Protein AF-A0A0L0D102-F1 (afdb_monomer_lite)

Secondary structure (DSSP, 8-state):
---EEEE--EE-SS-EE---EEEESS---HHHHHHHHHHHTTT--GGGEEEEEEEE-HHHHHHTSPTTEEEPPHHHIIIIIHHHHHHTT--TTSBPPTT--S---EEEEEEE--

InterPro domains:
  IPR058332 Domain of unknown function DUF8019 [PF26058] (46-113)

Sequence (114 aa):
MKNISIYVLLFTPNIYLFDELKIYNLSIGTDQIQSEASASLSGIEPSFIYFGCFHCDMNTAILSCPNNYHLCNKMELYIGVYNVLRKFSLDVNNIILPYSSESNLGIGICCTDI

Structure (mmCIF, N/CA/C/O backbone):
data_AF-A0A0L0D102-F1
#
_entry.id   AF-A0A0L0D102-F1
#
loop_
_atom_site.group_PDB
_atom_site.id
_atom_site.type_symbol
_atom_site.label_atom_id
_atom_site.label_alt_id
_atom_site.label_comp_id
_atom_site.label_asym_id
_atom_site.label_entity_id
_atom_site.label_seq_id
_atom_site.pdbx_PDB_ins_code
_atom_site.Cartn_x
_atom_site.Cartn_y
_atom_site.Cartn_z
_atom_site.occupancy
_atom_site.B_iso_or_equiv
_atom_site.auth_seq_id
_atom_site.auth_comp_id
_atom_site.auth_asym_id
_atom_site.auth_atom_id
_atom_site.pdbx_PDB_model_num
ATOM 1 N N . MET A 1 1 ? -21.938 -14.508 22.221 1.00 37.66 1 MET A N 1
ATOM 2 C CA . MET A 1 1 ? -20.966 -13.397 22.116 1.00 37.66 1 MET A CA 1
ATOM 3 C C . MET A 1 1 ? -20.297 -13.516 20.756 1.00 37.66 1 MET A C 1
ATOM 5 O O . MET A 1 1 ? -19.814 -14.599 20.453 1.00 37.66 1 MET A O 1
ATOM 9 N N . LYS A 1 2 ? -20.381 -12.494 19.893 1.00 36.00 2 LYS A N 1
ATOM 10 C CA . LYS A 1 2 ? -19.693 -12.487 18.591 1.00 36.00 2 LYS A CA 1
ATOM 11 C C . LYS A 1 2 ? -18.360 -11.772 18.790 1.00 36.00 2 LYS A C 1
ATOM 13 O O . LYS A 1 2 ? -18.361 -10.563 18.983 1.00 36.00 2 LYS A O 1
ATOM 18 N N . ASN A 1 3 ? -17.266 -12.524 18.791 1.00 32.56 3 ASN A N 1
ATOM 19 C CA . ASN A 1 3 ? -15.925 -11.949 18.781 1.00 32.56 3 ASN A CA 1
ATOM 20 C C . ASN A 1 3 ? -15.653 -11.453 17.359 1.00 32.56 3 ASN A C 1
ATOM 22 O O . ASN A 1 3 ? -15.807 -12.224 16.410 1.00 32.56 3 ASN A O 1
ATOM 26 N N . ILE A 1 4 ? -15.304 -10.177 17.210 1.00 42.69 4 ILE A N 1
ATOM 27 C CA . ILE A 1 4 ? -14.911 -9.597 15.922 1.00 42.69 4 ILE A CA 1
ATOM 28 C C . ILE A 1 4 ? -13.395 -9.417 15.955 1.00 42.69 4 ILE A C 1
ATOM 30 O O . ILE A 1 4 ? -12.858 -8.743 16.837 1.00 42.69 4 ILE A O 1
ATOM 34 N N . SER A 1 5 ? -12.717 -10.059 15.008 1.00 39.12 5 SER A N 1
ATOM 35 C CA . SER A 1 5 ? -11.292 -9.881 14.750 1.00 39.12 5 SER A CA 1
ATOM 36 C C . SER A 1 5 ? -11.132 -8.826 13.662 1.00 39.12 5 SER A C 1
ATOM 38 O O . SER A 1 5 ? -11.612 -9.026 12.546 1.00 39.12 5 SER A O 1
ATOM 40 N N . ILE A 1 6 ? -10.490 -7.701 13.989 1.00 48.47 6 ILE A N 1
ATOM 41 C CA . ILE A 1 6 ? -10.054 -6.741 12.971 1.00 48.47 6 ILE A CA 1
ATOM 42 C C . ILE A 1 6 ? -8.730 -7.252 12.429 1.00 48.47 6 ILE A C 1
ATOM 44 O O . ILE A 1 6 ? -7.773 -7.424 13.185 1.00 48.47 6 ILE A O 1
ATOM 48 N N . TYR A 1 7 ? -8.690 -7.476 11.124 1.00 49.50 7 TYR A N 1
ATOM 49 C CA . TYR A 1 7 ? -7.466 -7.771 10.407 1.00 49.50 7 TYR A CA 1
ATOM 50 C C . TYR A 1 7 ? -7.143 -6.577 9.512 1.00 49.50 7 TYR A C 1
ATOM 52 O O . TYR A 1 7 ? -7.989 -6.157 8.721 1.00 49.50 7 TYR A O 1
ATOM 60 N N . VAL A 1 8 ? -5.921 -6.053 9.594 1.00 49.78 8 VAL A N 1
ATOM 61 C CA . VAL A 1 8 ? -5.379 -5.221 8.513 1.00 49.78 8 VAL A CA 1
ATOM 62 C C . VAL A 1 8 ? -4.985 -6.187 7.395 1.00 49.78 8 VAL A C 1
ATOM 64 O O . VAL A 1 8 ? -3.863 -6.680 7.353 1.00 49.78 8 VAL A O 1
ATOM 67 N N . LEU A 1 9 ? -5.956 -6.560 6.557 1.00 48.22 9 LEU A N 1
ATOM 68 C CA . LEU A 1 9 ? -5.731 -7.448 5.417 1.00 48.22 9 LEU A CA 1
ATOM 69 C C . LEU A 1 9 ? -5.257 -6.618 4.236 1.00 48.22 9 LEU A C 1
ATOM 71 O O . LEU A 1 9 ? -6.046 -5.935 3.587 1.00 48.22 9 LEU A O 1
ATOM 75 N N . LEU A 1 10 ? -3.978 -6.740 3.913 1.00 49.44 10 LEU A N 1
ATOM 76 C CA . LEU A 1 10 ? -3.509 -6.419 2.575 1.00 49.44 10 LEU A CA 1
ATOM 77 C C . LEU A 1 10 ? -3.813 -7.646 1.710 1.00 49.44 10 LEU A C 1
ATOM 79 O O . LEU A 1 10 ? -3.063 -8.622 1.703 1.00 49.44 10 LEU A O 1
ATOM 83 N N . PHE A 1 11 ? -4.984 -7.643 1.070 1.00 40.47 11 PHE A N 1
ATOM 84 C CA . PHE A 1 11 ? -5.400 -8.723 0.179 1.00 40.47 11 PHE A CA 1
ATOM 85 C C . PHE A 1 11 ? -4.542 -8.708 -1.082 1.00 40.47 11 PHE A C 1
ATOM 87 O O . PHE A 1 11 ? -4.684 -7.819 -1.915 1.00 40.47 11 PHE A O 1
ATOM 94 N N . THR A 1 12 ? -3.719 -9.740 -1.251 1.00 44.34 12 THR A N 1
ATOM 95 C CA . THR A 1 12 ? -3.177 -10.114 -2.560 1.00 44.34 12 THR A CA 1
ATOM 96 C C . THR A 1 12 ? -3.644 -11.521 -2.909 1.00 44.34 12 THR A C 1
ATOM 98 O O . THR A 1 12 ? -3.883 -12.321 -2.001 1.00 44.34 12 THR A O 1
ATOM 101 N N . PRO A 1 13 ? -3.781 -11.868 -4.200 1.00 42.22 13 PRO A N 1
ATOM 102 C CA . PRO A 1 13 ? -4.351 -13.152 -4.611 1.00 42.22 13 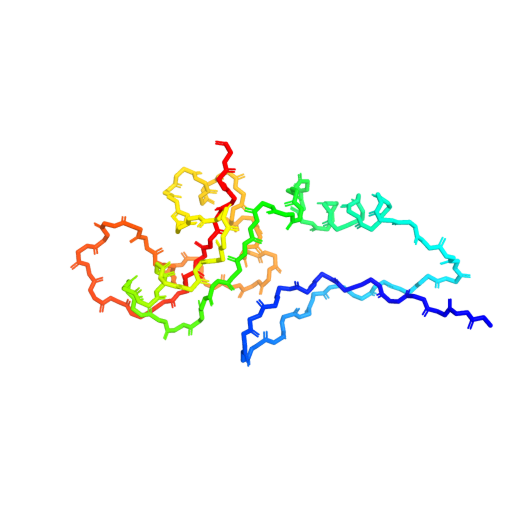PRO A CA 1
ATOM 103 C C . PRO A 1 13 ? -3.548 -14.388 -4.163 1.00 42.22 13 PRO A C 1
ATOM 105 O O . PRO A 1 13 ? -4.056 -15.496 -4.296 1.00 42.22 13 PRO A O 1
ATOM 108 N N . ASN A 1 14 ? -2.331 -14.234 -3.617 1.00 41.59 14 ASN A N 1
ATOM 109 C CA . ASN A 1 14 ? -1.477 -15.360 -3.211 1.00 41.59 14 ASN A CA 1
ATOM 110 C C . ASN A 1 14 ? -0.756 -15.198 -1.855 1.00 41.59 14 ASN A C 1
ATOM 112 O O . ASN A 1 14 ? -0.106 -16.145 -1.417 1.00 41.59 14 ASN A O 1
ATOM 116 N N . ILE A 1 15 ? -0.849 -14.045 -1.179 1.00 49.88 15 ILE A N 1
ATOM 117 C CA . ILE A 1 15 ? -0.170 -13.783 0.103 1.00 49.88 15 ILE A CA 1
ATOM 118 C C . ILE A 1 15 ? -1.124 -13.069 1.070 1.00 49.88 15 ILE A C 1
ATOM 120 O O . ILE A 1 15 ? -1.706 -12.034 0.741 1.00 49.88 15 ILE A O 1
ATOM 124 N N . TYR A 1 16 ? -1.229 -13.616 2.284 1.00 55.16 16 TYR A N 1
ATOM 125 C CA . TYR A 1 16 ? -1.900 -12.987 3.419 1.00 55.16 16 TYR A CA 1
ATOM 126 C C . TYR A 1 16 ? -0.840 -12.395 4.350 1.00 55.16 16 TYR A C 1
ATOM 128 O O . TYR A 1 16 ? -0.140 -13.136 5.041 1.00 55.16 16 TYR A O 1
ATOM 136 N N . LEU A 1 17 ? -0.705 -11.068 4.354 1.00 57.56 17 LEU A N 1
ATOM 137 C CA . LEU A 1 17 ? 0.114 -10.369 5.343 1.00 57.56 17 LEU A CA 1
ATOM 138 C C . LEU A 1 17 ? -0.730 -10.121 6.595 1.00 57.56 17 LEU A C 1
ATOM 140 O O . LEU A 1 17 ? -1.774 -9.474 6.524 1.00 57.56 17 LEU A O 1
ATOM 144 N N . PHE A 1 18 ? -0.267 -10.646 7.728 1.00 60.22 18 PHE A N 1
ATOM 145 C CA . PHE A 1 18 ? -0.826 -10.372 9.048 1.00 60.22 18 PHE A CA 1
ATOM 146 C C . PHE A 1 18 ? 0.227 -9.650 9.876 1.00 60.22 18 PHE A C 1
ATOM 148 O O . PHE A 1 18 ? 1.343 -10.143 10.012 1.00 60.22 18 PHE A O 1
ATOM 155 N N . ASP A 1 19 ? -0.144 -8.502 10.427 1.00 63.50 19 ASP A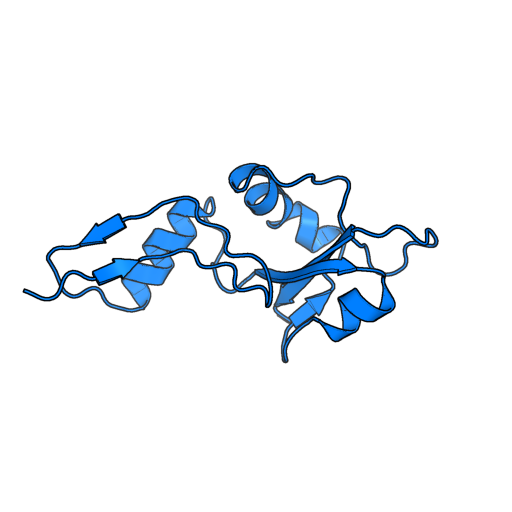 N 1
ATOM 156 C CA . ASP A 1 19 ? 0.712 -7.736 11.332 1.00 63.50 19 ASP A CA 1
ATOM 157 C C . ASP A 1 19 ? 0.133 -7.780 12.751 1.00 63.50 19 ASP A C 1
ATOM 159 O O . ASP A 1 19 ? 0.594 -8.541 13.600 1.00 63.50 19 ASP A O 1
ATOM 163 N N . GLU A 1 20 ? -0.980 -7.082 12.986 1.00 68.25 20 GLU A N 1
ATOM 164 C CA . GLU A 1 20 ? -1.623 -7.010 14.300 1.00 68.25 20 GLU A CA 1
ATOM 165 C C . GLU A 1 20 ? -3.021 -7.654 14.285 1.00 68.25 20 GLU A C 1
ATOM 167 O O . GLU A 1 20 ? -3.881 -7.296 13.478 1.00 68.25 20 GLU A O 1
ATOM 172 N N . LEU A 1 21 ? -3.270 -8.582 15.218 1.00 72.69 21 LEU A N 1
ATOM 173 C CA . LEU A 1 21 ? -4.597 -9.141 15.490 1.00 72.69 21 LEU A CA 1
ATOM 174 C C . LEU A 1 21 ? -5.170 -8.514 16.762 1.00 72.69 21 LEU A C 1
ATOM 176 O O . LEU A 1 21 ? -4.676 -8.764 17.862 1.00 72.69 21 LEU A O 1
ATOM 180 N N . LYS A 1 22 ? -6.262 -7.757 16.620 1.00 73.19 22 LYS A N 1
ATOM 181 C CA . LYS A 1 22 ? -7.025 -7.218 17.754 1.00 73.19 22 LYS A CA 1
ATOM 182 C C . LYS A 1 22 ? -8.382 -7.916 17.848 1.00 73.19 22 LYS A C 1
ATOM 184 O O . LYS A 1 22 ? -9.120 -8.001 16.865 1.00 73.19 22 LYS A O 1
ATOM 189 N N . ILE A 1 23 ? -8.700 -8.432 19.036 1.00 78.19 23 ILE A N 1
ATOM 190 C CA . ILE A 1 23 ? -9.956 -9.137 19.327 1.00 78.19 23 ILE A CA 1
ATOM 191 C C . ILE A 1 23 ? -10.809 -8.251 20.228 1.00 78.19 23 ILE A C 1
ATOM 193 O O . ILE A 1 23 ? -10.378 -7.872 21.317 1.00 78.19 23 ILE A O 1
ATOM 197 N N . TYR A 1 24 ? -12.031 -7.958 19.787 1.00 74.69 24 TYR A N 1
ATOM 198 C CA . TYR A 1 24 ? -12.978 -7.140 20.537 1.00 74.69 24 TYR A CA 1
ATOM 199 C C . TYR A 1 24 ? -14.137 -7.990 21.053 1.00 74.69 24 TYR A C 1
ATOM 201 O O . TYR A 1 24 ? -14.713 -8.805 20.330 1.00 74.69 24 TYR A O 1
ATOM 209 N N . ASN A 1 25 ? -14.515 -7.742 22.308 1.00 80.50 25 ASN A N 1
ATOM 210 C CA . ASN A 1 25 ? -15.681 -8.353 22.954 1.00 80.50 25 ASN A CA 1
ATOM 211 C C . ASN A 1 25 ? -16.976 -7.542 22.737 1.00 80.50 25 ASN A C 1
ATOM 213 O O . ASN A 1 25 ? -17.992 -7.812 23.376 1.00 80.50 25 ASN A O 1
ATOM 217 N N . LEU A 1 26 ? -16.939 -6.538 21.857 1.00 81.38 26 LEU A N 1
ATOM 218 C CA . LEU A 1 26 ? -18.049 -5.650 21.516 1.00 81.38 26 LEU A CA 1
ATOM 219 C C . LEU A 1 26 ? -18.194 -5.534 19.995 1.00 81.38 26 LEU A C 1
ATOM 221 O O . LEU A 1 26 ? -17.234 -5.751 19.256 1.00 81.38 26 LEU A O 1
ATOM 225 N N . SER A 1 27 ? -19.398 -5.192 19.532 1.00 78.75 27 SER A N 1
ATOM 226 C CA . SER A 1 27 ? -19.630 -4.911 18.115 1.00 78.75 27 SER A CA 1
ATOM 227 C C . SER A 1 27 ? -19.007 -3.568 17.757 1.00 78.75 27 SER A C 1
ATOM 229 O O . SER A 1 27 ? -19.445 -2.537 18.258 1.00 78.75 27 SER A O 1
ATOM 231 N N . ILE A 1 28 ? -18.004 -3.592 16.892 1.00 78.94 28 ILE A N 1
ATOM 232 C CA . ILE A 1 28 ? -17.295 -2.410 16.396 1.00 78.94 28 ILE A CA 1
ATOM 233 C C . ILE A 1 28 ? -17.897 -1.943 15.064 1.00 78.94 28 ILE A C 1
ATOM 235 O O . ILE A 1 28 ? -18.313 -2.765 14.245 1.00 78.94 28 ILE A O 1
ATOM 239 N N . GLY A 1 29 ? -17.974 -0.627 14.866 1.00 78.88 29 GLY A N 1
ATOM 240 C CA . GLY A 1 29 ? -18.412 -0.014 13.606 1.00 78.88 29 GLY A CA 1
ATOM 241 C C . GLY A 1 29 ? -17.271 0.140 12.595 1.00 78.88 29 GLY A C 1
ATOM 242 O O . GLY A 1 29 ? -16.100 0.025 12.954 1.00 78.88 29 GLY A O 1
ATOM 243 N N . THR A 1 30 ? -17.607 0.445 11.339 1.00 79.31 30 THR A N 1
ATOM 244 C CA . THR A 1 30 ? -16.633 0.687 10.254 1.00 79.31 30 THR A CA 1
ATOM 245 C C . THR A 1 30 ? -15.663 1.815 10.581 1.00 79.31 30 THR A C 1
ATOM 247 O O . THR A 1 30 ? -14.462 1.657 10.389 1.00 79.31 30 THR A O 1
ATOM 250 N N . ASP A 1 31 ? -16.160 2.904 11.160 1.00 81.38 31 ASP A N 1
ATOM 251 C CA . ASP A 1 31 ? -15.355 4.092 11.460 1.00 81.38 31 ASP A CA 1
ATOM 252 C C . ASP A 1 31 ? -14.316 3.789 12.545 1.00 81.38 31 ASP A C 1
ATOM 254 O O . ASP A 1 31 ? -13.172 4.236 12.492 1.00 81.38 31 ASP A O 1
ATOM 258 N N . GLN A 1 32 ? -14.698 2.956 13.518 1.00 81.44 32 GLN A N 1
ATOM 259 C CA . GLN A 1 32 ? -13.793 2.504 14.567 1.00 81.44 32 GLN A CA 1
ATOM 260 C C . GLN A 1 32 ? -12.731 1.553 14.004 1.00 81.44 32 GLN A C 1
ATOM 262 O O . GLN A 1 32 ? -11.567 1.654 14.379 1.00 81.44 32 GLN A O 1
ATOM 267 N N . ILE A 1 33 ? -13.107 0.679 13.063 1.00 79.25 33 ILE A N 1
ATOM 268 C CA . ILE A 1 33 ? -12.158 -0.185 12.349 1.00 79.25 33 ILE A CA 1
ATOM 269 C C . ILE A 1 33 ? -11.144 0.653 11.566 1.00 79.25 33 ILE A C 1
ATOM 271 O O . ILE A 1 33 ? -9.945 0.403 11.670 1.00 79.25 33 ILE A O 1
ATOM 275 N N . GLN A 1 34 ? -11.604 1.654 10.815 1.00 78.31 34 GLN A N 1
ATOM 276 C CA . GLN A 1 34 ? -10.731 2.538 10.041 1.00 78.31 34 GLN A CA 1
ATOM 277 C C . GLN A 1 34 ? -9.812 3.363 10.941 1.00 78.31 34 GLN A C 1
ATOM 279 O O . GLN A 1 34 ? -8.621 3.460 10.660 1.00 78.31 34 GLN A O 1
ATOM 284 N N . SER A 1 35 ? -10.327 3.891 12.055 1.00 82.56 35 SER A N 1
ATOM 285 C CA . SER A 1 35 ? -9.528 4.642 13.027 1.00 82.56 35 SER A CA 1
ATOM 286 C C . SER A 1 35 ? -8.423 3.783 13.651 1.00 82.56 35 SER A C 1
ATOM 288 O O . SER A 1 35 ? -7.266 4.203 13.693 1.00 82.56 35 SER A O 1
ATOM 290 N N . GLU A 1 36 ? -8.748 2.559 14.071 1.00 81.69 36 GLU A N 1
ATOM 291 C CA . GLU A 1 36 ? -7.771 1.616 14.626 1.00 81.69 36 GLU A CA 1
ATOM 292 C C . GLU A 1 36 ? -6.735 1.184 13.583 1.00 81.69 36 GLU A C 1
ATOM 294 O O . GLU A 1 36 ? -5.542 1.129 13.882 1.00 81.69 36 GLU A O 1
ATOM 299 N N . ALA A 1 37 ? -7.173 0.909 12.352 1.00 78.81 37 ALA A N 1
ATOM 300 C CA . ALA A 1 37 ? -6.284 0.541 11.259 1.00 78.81 37 ALA A CA 1
ATOM 301 C C . ALA A 1 37 ? -5.360 1.704 10.870 1.00 78.81 37 ALA A C 1
ATOM 303 O O . ALA A 1 37 ? -4.164 1.488 10.691 1.00 78.81 37 ALA A O 1
ATOM 304 N N . SER A 1 38 ? -5.871 2.936 10.813 1.00 81.25 38 SER A N 1
ATOM 305 C CA . SER A 1 38 ? -5.066 4.126 10.533 1.00 81.25 38 SER A CA 1
ATOM 306 C C . SER A 1 38 ? -4.006 4.351 11.610 1.00 81.25 38 SER A C 1
ATOM 308 O O . SER A 1 38 ? -2.837 4.564 11.291 1.00 81.25 38 SER A O 1
ATOM 310 N N . ALA A 1 39 ? -4.369 4.212 12.890 1.00 81.75 39 ALA A N 1
ATOM 311 C CA . ALA A 1 39 ? -3.415 4.302 13.993 1.00 81.75 39 ALA A CA 1
ATOM 312 C C . ALA A 1 39 ? -2.303 3.245 13.872 1.00 81.75 39 ALA A C 1
ATOM 314 O O . ALA A 1 39 ? -1.122 3.572 14.017 1.00 81.75 39 ALA A O 1
ATOM 315 N N . SER A 1 40 ? -2.655 2.000 13.532 1.00 80.00 40 SER A N 1
ATOM 316 C CA . SER A 1 40 ? -1.664 0.958 13.256 1.00 80.00 40 SER A CA 1
ATOM 317 C C . SER A 1 40 ? -0.816 1.305 12.020 1.00 80.00 40 SER A C 1
ATOM 319 O O . SER A 1 40 ? 0.390 1.090 12.050 1.00 80.00 40 SER A O 1
ATOM 321 N N . LEU A 1 41 ? -1.367 1.935 10.982 1.00 79.06 41 LEU A N 1
ATOM 322 C CA . LEU A 1 41 ? -0.645 2.376 9.779 1.00 79.06 41 LEU A CA 1
ATOM 323 C C . LEU A 1 41 ? 0.037 3.752 9.923 1.00 79.06 41 LEU A C 1
ATOM 325 O O . LEU A 1 41 ? 0.305 4.418 8.927 1.00 79.06 41 LEU A O 1
ATOM 329 N N . SER A 1 42 ? 0.370 4.182 11.147 1.00 80.25 42 SER A N 1
ATOM 330 C CA . SER A 1 42 ? 1.062 5.460 11.409 1.00 80.25 42 SER A CA 1
ATOM 331 C C . SER A 1 42 ? 0.292 6.699 10.921 1.00 80.25 42 SER A C 1
ATOM 333 O O . SER A 1 42 ? 0.889 7.668 10.457 1.00 80.25 42 SER A O 1
ATOM 335 N N . GLY A 1 43 ? -1.037 6.667 11.018 1.00 79.94 43 GLY A N 1
ATOM 336 C CA . GLY A 1 43 ? -1.935 7.743 10.593 1.00 79.94 43 GLY A CA 1
ATOM 337 C C . GLY A 1 43 ? -2.238 7.756 9.094 1.00 79.94 43 GLY A C 1
ATOM 338 O O . GLY A 1 43 ? -2.916 8.667 8.627 1.00 79.94 43 GLY A O 1
ATOM 339 N N . ILE A 1 44 ? -1.756 6.767 8.334 1.00 82.69 44 ILE A N 1
ATOM 340 C CA . ILE A 1 44 ? -2.126 6.599 6.928 1.00 82.69 44 ILE A CA 1
ATOM 341 C C . ILE A 1 44 ? -3.535 6.019 6.850 1.00 82.69 44 ILE A C 1
ATOM 343 O O . ILE A 1 44 ? -3.881 5.081 7.568 1.00 82.69 44 ILE A O 1
ATOM 347 N N . GLU A 1 45 ? -4.358 6.599 5.985 1.00 83.31 45 GLU A N 1
ATOM 348 C CA . GLU A 1 45 ? -5.700 6.101 5.711 1.00 83.31 45 GLU A CA 1
ATOM 349 C C . GLU A 1 45 ? -5.612 4.677 5.121 1.00 83.31 45 GLU A C 1
ATOM 351 O O . GLU A 1 45 ? -4.919 4.487 4.119 1.00 83.31 45 GLU A O 1
ATOM 356 N N . PRO A 1 46 ? -6.284 3.660 5.695 1.00 78.69 46 PRO A N 1
ATOM 357 C CA . PRO A 1 46 ? -6.174 2.277 5.226 1.00 78.69 46 PRO A CA 1
ATOM 358 C C . PRO A 1 46 ? -6.557 2.079 3.757 1.00 78.69 46 PRO A C 1
ATOM 360 O O . PRO A 1 46 ? -6.045 1.171 3.110 1.00 78.69 46 PRO A O 1
ATOM 363 N N . SER A 1 47 ? -7.438 2.929 3.223 1.00 82.38 47 SER A N 1
ATOM 364 C CA . SER A 1 47 ? -7.841 2.900 1.814 1.00 82.38 47 SER A CA 1
ATOM 365 C C . SER A 1 47 ? -6.825 3.544 0.856 1.00 82.38 47 SER A C 1
ATOM 367 O O . SER A 1 47 ? -6.964 3.397 -0.355 1.00 82.38 47 SER A O 1
ATOM 369 N N . PHE A 1 48 ? -5.771 4.194 1.362 1.00 86.06 48 PHE A N 1
ATOM 370 C CA . PHE A 1 48 ? -4.767 4.885 0.545 1.00 86.06 48 PHE A CA 1
ATOM 371 C C . PHE A 1 48 ? -3.936 3.935 -0.332 1.00 86.06 48 PHE A C 1
ATOM 373 O O . PHE A 1 48 ? -3.505 4.332 -1.413 1.00 86.06 48 PHE A O 1
ATOM 380 N N . ILE A 1 49 ? -3.700 2.696 0.121 1.00 86.19 49 ILE A N 1
ATOM 381 C CA . ILE A 1 49 ? -2.746 1.759 -0.494 1.00 86.19 49 ILE A CA 1
ATOM 382 C C . ILE A 1 49 ? -3.403 0.408 -0.751 1.00 86.19 49 ILE A C 1
ATOM 384 O O . ILE A 1 49 ? -4.069 -0.154 0.115 1.00 86.19 49 ILE A O 1
ATOM 388 N N . TYR A 1 50 ? -3.114 -0.158 -1.916 1.00 86.88 50 TYR A N 1
ATOM 389 C CA . TYR A 1 50 ? -3.461 -1.515 -2.299 1.00 86.88 50 TYR A CA 1
ATOM 390 C C . TYR A 1 50 ? -2.221 -2.248 -2.822 1.00 86.88 50 TYR A C 1
ATOM 392 O O . TYR A 1 50 ? -1.453 -1.709 -3.615 1.00 86.88 50 TYR A O 1
ATOM 400 N N . PHE A 1 51 ? -2.003 -3.491 -2.396 1.00 85.94 51 PHE A N 1
ATOM 401 C CA . PHE A 1 51 ? -0.913 -4.312 -2.928 1.00 85.94 51 PHE A CA 1
ATOM 402 C C . PHE A 1 51 ? -1.425 -5.051 -4.161 1.00 85.94 51 PHE A C 1
ATOM 404 O O . PHE A 1 51 ? -2.223 -5.973 -4.041 1.00 85.94 51 PHE A O 1
ATOM 411 N N . GLY A 1 52 ? -0.981 -4.641 -5.347 1.00 86.31 52 GLY A N 1
ATOM 412 C CA . GLY A 1 52 ? -1.420 -5.247 -6.603 1.00 86.31 52 GLY A CA 1
ATOM 413 C C . GLY A 1 52 ? -0.795 -6.621 -6.818 1.00 86.31 52 GLY A C 1
ATOM 414 O O . GLY A 1 52 ? -1.487 -7.609 -7.059 1.00 86.31 52 GLY A O 1
ATOM 415 N N . CYS A 1 53 ? 0.530 -6.703 -6.707 1.00 86.94 53 CYS A N 1
ATOM 416 C CA . CYS A 1 53 ? 1.262 -7.935 -6.974 1.00 86.94 53 CYS A CA 1
ATOM 417 C C . CYS A 1 53 ? 2.591 -8.001 -6.224 1.00 86.94 53 CYS A C 1
ATOM 419 O O . CYS A 1 53 ? 3.239 -6.987 -5.968 1.00 86.94 53 CYS A O 1
ATOM 421 N N . PHE A 1 54 ? 3.012 -9.226 -5.912 1.00 85.62 54 PHE A N 1
ATOM 422 C CA . PHE A 1 54 ? 4.351 -9.541 -5.428 1.00 85.62 54 PHE A CA 1
ATOM 423 C C . PHE A 1 54 ? 5.101 -10.276 -6.536 1.00 85.62 54 PHE A C 1
ATOM 425 O O . PHE A 1 54 ? 4.572 -11.237 -7.089 1.00 85.62 54 PHE A O 1
ATOM 432 N N . HIS A 1 55 ? 6.327 -9.848 -6.830 1.00 88.25 55 HIS A N 1
ATOM 433 C CA . HIS A 1 55 ? 7.182 -10.434 -7.864 1.00 88.25 55 HIS A CA 1
ATOM 434 C C . HIS A 1 55 ? 6.583 -10.357 -9.281 1.00 88.25 55 HIS A C 1
ATOM 436 O O . HIS A 1 55 ? 6.429 -11.356 -9.979 1.00 88.25 55 HIS A O 1
ATOM 442 N N . CYS A 1 56 ? 6.235 -9.145 -9.699 1.00 87.44 56 CYS A N 1
ATOM 443 C CA . CYS A 1 56 ? 5.665 -8.835 -11.006 1.00 87.44 56 CYS A CA 1
ATOM 444 C C . CYS A 1 56 ? 6.559 -7.870 -11.787 1.00 87.44 56 CYS A C 1
ATOM 446 O O . CYS A 1 56 ? 7.320 -7.095 -11.204 1.00 87.44 56 CYS A O 1
ATOM 448 N N . ASP A 1 57 ? 6.459 -7.924 -13.115 1.00 89.75 57 ASP A N 1
ATOM 449 C CA . ASP A 1 57 ? 7.017 -6.906 -13.999 1.00 89.75 57 ASP A CA 1
ATOM 450 C C . ASP A 1 57 ? 6.103 -5.671 -14.058 1.00 89.75 57 ASP A C 1
ATOM 452 O O . ASP A 1 57 ? 4.975 -5.671 -13.560 1.00 89.75 57 ASP A O 1
ATOM 456 N N . MET A 1 58 ? 6.582 -4.619 -14.717 1.00 88.19 58 MET A N 1
ATOM 457 C CA . MET A 1 58 ? 5.888 -3.338 -14.809 1.00 88.19 58 MET A CA 1
ATOM 458 C C . MET A 1 58 ? 4.498 -3.426 -15.458 1.00 88.19 58 MET A C 1
ATOM 460 O O . MET A 1 58 ? 3.552 -2.837 -14.934 1.00 88.19 58 MET A O 1
ATOM 464 N N . ASN A 1 59 ? 4.333 -4.195 -16.539 1.00 89.06 59 ASN A N 1
ATOM 465 C CA . ASN A 1 59 ? 3.034 -4.300 -17.211 1.00 89.06 59 ASN A CA 1
ATOM 466 C C . ASN A 1 59 ? 2.023 -5.020 -16.318 1.00 89.06 59 ASN A C 1
ATOM 468 O O . ASN A 1 59 ? 0.882 -4.579 -16.178 1.00 89.06 59 ASN A O 1
ATOM 472 N N . THR A 1 60 ? 2.462 -6.099 -15.668 1.00 89.75 60 THR A N 1
ATOM 473 C CA . THR A 1 60 ? 1.638 -6.834 -14.706 1.00 89.75 60 THR A CA 1
ATOM 474 C C . THR A 1 60 ? 1.277 -5.959 -13.503 1.00 89.75 60 THR A C 1
ATOM 476 O O . THR A 1 60 ? 0.132 -5.985 -13.056 1.00 89.75 60 THR A O 1
ATOM 479 N N . ALA A 1 61 ? 2.209 -5.139 -13.007 1.00 89.56 61 ALA A N 1
ATOM 480 C CA . ALA A 1 61 ? 1.968 -4.232 -11.888 1.00 89.56 61 ALA A CA 1
ATOM 481 C C . ALA A 1 61 ? 0.893 -3.182 -12.192 1.00 89.56 61 ALA A C 1
ATOM 483 O O . ALA A 1 61 ? 0.008 -2.979 -11.365 1.00 89.56 61 ALA A O 1
ATOM 484 N N . ILE A 1 62 ? 0.912 -2.580 -13.386 1.00 89.38 62 ILE A N 1
ATOM 485 C CA . ILE A 1 62 ? -0.134 -1.639 -13.819 1.00 89.38 62 ILE A CA 1
ATOM 486 C C . ILE A 1 62 ? -1.501 -2.322 -13.872 1.00 89.38 62 ILE A C 1
ATOM 488 O O . ILE A 1 62 ? -2.486 -1.773 -13.386 1.00 89.38 62 ILE A O 1
ATOM 492 N N . LEU A 1 63 ? -1.566 -3.523 -14.448 1.00 90.69 63 LEU A N 1
ATOM 493 C CA . LEU A 1 63 ? -2.821 -4.261 -14.616 1.00 90.69 63 LEU A CA 1
ATOM 494 C C . LEU A 1 63 ? -3.372 -4.836 -13.304 1.00 90.69 63 LEU A C 1
ATOM 496 O O . LEU A 1 63 ? -4.536 -5.224 -13.252 1.00 90.69 63 LEU A O 1
ATOM 500 N N . SER A 1 64 ? -2.548 -4.908 -12.257 1.00 90.12 64 SER A N 1
ATOM 501 C CA . SER A 1 64 ? -2.946 -5.431 -10.947 1.00 90.12 64 SER A CA 1
ATOM 502 C C . SER A 1 64 ? -3.665 -4.395 -10.077 1.00 90.12 64 SER A C 1
ATOM 504 O O . SER A 1 64 ? -4.197 -4.756 -9.027 1.00 90.12 64 SER A O 1
ATOM 506 N N . CYS A 1 65 ? -3.681 -3.120 -10.478 1.00 90.38 65 CYS A N 1
ATOM 507 C CA . CYS A 1 65 ? -4.377 -2.081 -9.730 1.00 90.38 65 CYS A CA 1
ATOM 508 C C . CYS A 1 65 ? -5.897 -2.135 -9.979 1.00 90.38 65 CYS A C 1
ATOM 510 O O . CYS A 1 65 ? -6.328 -2.168 -11.133 1.00 90.38 65 CYS A O 1
ATOM 512 N N . PRO A 1 66 ? -6.727 -2.162 -8.919 1.00 88.88 66 PRO A N 1
ATOM 513 C CA . PRO A 1 66 ? -8.180 -2.147 -9.049 1.00 88.88 66 PRO A CA 1
ATOM 514 C C . PRO A 1 66 ? -8.695 -0.777 -9.520 1.00 88.88 66 PRO A C 1
ATOM 516 O O . PRO A 1 66 ? -7.965 0.210 -9.534 1.00 88.88 66 PRO A O 1
ATOM 519 N N . ASN A 1 67 ? -9.980 -0.705 -9.883 1.00 88.00 67 ASN A N 1
ATOM 520 C CA . ASN A 1 67 ? -10.618 0.554 -10.284 1.00 88.00 67 ASN A CA 1
ATOM 521 C C . ASN A 1 67 ? -10.450 1.633 -9.197 1.00 88.00 67 ASN A C 1
ATOM 523 O O . ASN A 1 67 ? -10.674 1.345 -8.020 1.00 88.00 67 ASN A O 1
ATOM 527 N N . ASN A 1 68 ? -10.138 2.866 -9.612 1.00 90.50 68 ASN A N 1
ATOM 528 C CA . ASN A 1 68 ? -9.806 4.023 -8.762 1.00 90.50 68 ASN A CA 1
ATOM 529 C C . ASN A 1 68 ? -8.455 3.922 -8.035 1.00 90.50 68 ASN A C 1
ATOM 531 O O . ASN A 1 68 ? -8.241 4.608 -7.035 1.00 90.50 68 ASN A O 1
ATOM 535 N N . TYR A 1 69 ? -7.562 3.051 -8.499 1.00 92.50 69 TYR A N 1
ATOM 536 C CA . TYR A 1 69 ? -6.179 3.010 -8.056 1.00 92.50 69 TYR A CA 1
ATOM 537 C C . TYR A 1 69 ? -5.245 3.031 -9.264 1.00 92.50 69 TYR A C 1
ATOM 539 O O . TYR A 1 69 ? -5.498 2.377 -10.278 1.00 92.50 69 TYR A O 1
ATOM 547 N N . HIS A 1 70 ? -4.105 3.691 -9.111 1.00 93.00 70 HIS A N 1
ATOM 548 C CA . HIS A 1 70 ? -3.014 3.673 -10.076 1.00 93.00 70 HIS A CA 1
ATOM 549 C C . HIS A 1 70 ? -1.732 3.160 -9.427 1.00 93.00 70 HIS A C 1
ATOM 551 O O . HIS A 1 70 ? -1.602 3.129 -8.206 1.00 93.00 70 HIS A O 1
ATOM 557 N N . LEU A 1 71 ? -0.761 2.744 -10.241 1.00 92.50 71 LEU A N 1
ATOM 558 C CA . LEU A 1 71 ? 0.551 2.357 -9.730 1.00 92.50 71 LEU A CA 1
ATOM 559 C C . LEU A 1 71 ? 1.207 3.566 -9.047 1.00 92.50 71 LEU A C 1
ATOM 561 O O . LEU A 1 71 ? 1.419 4.589 -9.702 1.00 92.50 71 LEU A O 1
ATOM 565 N N . CYS A 1 72 ? 1.551 3.426 -7.765 1.00 91.62 72 CYS A N 1
ATOM 566 C CA . CYS A 1 72 ? 2.032 4.535 -6.949 1.00 91.62 72 CYS A CA 1
ATOM 567 C C . CYS A 1 72 ? 3.238 5.225 -7.591 1.00 91.62 72 CYS A C 1
ATOM 569 O O . CYS A 1 72 ? 4.239 4.595 -7.953 1.00 91.62 72 CYS A O 1
ATOM 571 N N . ASN A 1 73 ? 3.183 6.547 -7.676 1.00 90.81 73 ASN A N 1
ATOM 572 C CA . ASN A 1 73 ? 4.310 7.349 -8.118 1.00 90.81 73 ASN A CA 1
ATOM 573 C C . ASN A 1 73 ? 5.309 7.597 -6.970 1.00 90.81 73 ASN A C 1
ATOM 575 O O . ASN A 1 73 ? 5.046 7.333 -5.796 1.00 90.81 73 ASN A O 1
ATOM 579 N N . LYS A 1 74 ? 6.487 8.147 -7.298 1.00 89.44 74 LYS A N 1
ATOM 580 C CA . LYS A 1 74 ? 7.534 8.416 -6.297 1.00 89.44 74 LYS A CA 1
ATOM 581 C C . LYS A 1 74 ? 7.044 9.284 -5.134 1.00 89.44 74 LYS A C 1
ATOM 583 O O . LYS A 1 74 ? 7.466 9.039 -4.009 1.00 89.44 74 LYS A O 1
ATOM 588 N N . MET A 1 75 ? 6.194 10.284 -5.378 1.00 90.06 75 MET A N 1
ATOM 589 C CA . MET A 1 75 ? 5.712 11.165 -4.309 1.00 90.06 75 MET A CA 1
ATOM 590 C C . MET A 1 75 ? 4.830 10.402 -3.324 1.00 90.06 75 MET A C 1
ATOM 592 O O . MET A 1 75 ? 5.061 10.480 -2.122 1.00 90.06 75 MET A O 1
ATOM 596 N N . GLU A 1 76 ? 3.883 9.607 -3.814 1.00 92.12 76 GLU A N 1
ATOM 597 C CA . GLU A 1 76 ? 2.990 8.806 -2.967 1.00 92.12 76 GLU A CA 1
ATOM 598 C C . GLU A 1 76 ? 3.753 7.771 -2.145 1.00 92.12 76 GLU A C 1
ATOM 600 O O . GLU A 1 76 ? 3.450 7.550 -0.965 1.00 92.12 76 GLU A O 1
ATOM 605 N N . LEU A 1 77 ? 4.815 7.206 -2.733 1.00 90.19 77 LEU A N 1
ATOM 606 C CA . LEU A 1 77 ? 5.698 6.305 -2.009 1.00 90.19 77 LEU A CA 1
ATOM 607 C C . LEU A 1 77 ? 6.322 6.969 -0.776 1.00 90.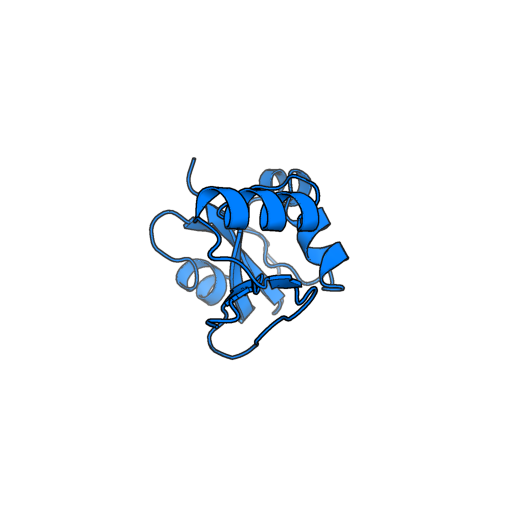19 77 LEU A C 1
ATOM 609 O O . LEU A 1 77 ? 6.340 6.372 0.304 1.00 90.19 77 LEU A O 1
ATOM 613 N N . TYR A 1 78 ? 6.790 8.213 -0.921 1.00 89.62 78 TYR A N 1
ATOM 614 C CA . TYR A 1 78 ? 7.351 8.996 0.182 1.00 89.62 78 TYR A CA 1
ATOM 615 C C . TYR A 1 78 ? 6.302 9.486 1.182 1.00 89.62 78 TYR A C 1
ATOM 617 O O . TYR A 1 78 ? 6.614 9.563 2.369 1.00 89.62 78 TYR A O 1
ATOM 625 N N . ILE A 1 79 ? 5.085 9.799 0.730 1.00 87.81 79 ILE A N 1
ATOM 626 C CA . ILE A 1 79 ? 4.009 10.314 1.589 1.00 87.81 79 ILE A CA 1
ATOM 627 C C . ILE A 1 79 ? 3.544 9.256 2.595 1.00 87.81 79 ILE A C 1
ATOM 629 O O . ILE A 1 79 ? 3.328 9.581 3.761 1.00 87.81 79 ILE A O 1
ATOM 633 N N . GLY A 1 80 ? 3.414 7.993 2.175 1.00 85.00 80 GLY A N 1
ATOM 634 C CA . GLY A 1 80 ? 2.856 6.965 3.058 1.00 85.00 80 GLY A CA 1
ATOM 635 C C . GLY A 1 80 ? 3.350 5.547 2.824 1.00 85.00 80 GLY A C 1
ATOM 636 O O . GLY A 1 80 ? 3.559 4.814 3.791 1.00 85.00 80 GLY A O 1
ATOM 637 N N . VAL A 1 81 ? 3.589 5.146 1.574 1.00 88.19 81 VAL A N 1
ATOM 638 C CA . VAL A 1 81 ? 3.828 3.727 1.262 1.00 88.19 81 VAL A CA 1
ATOM 639 C C . VAL A 1 81 ? 5.082 3.186 1.936 1.00 88.19 81 VAL A C 1
ATOM 641 O O . VAL A 1 81 ? 5.042 2.091 2.488 1.00 88.19 81 VAL A O 1
ATOM 644 N N . TYR A 1 82 ? 6.181 3.943 1.986 1.00 89.50 82 TYR A N 1
ATOM 645 C CA . TYR A 1 82 ? 7.386 3.471 2.672 1.00 89.50 82 TYR A CA 1
ATOM 646 C C . TYR A 1 82 ? 7.186 3.255 4.177 1.00 89.50 82 TYR A C 1
ATOM 648 O O . TYR A 1 82 ? 7.829 2.372 4.747 1.00 89.50 82 TYR A O 1
ATOM 656 N N . ASN A 1 83 ? 6.314 4.030 4.833 1.00 87.38 83 ASN A N 1
ATOM 657 C CA . ASN A 1 83 ? 5.979 3.797 6.242 1.00 87.38 83 ASN A CA 1
ATOM 658 C C . ASN A 1 83 ? 5.257 2.459 6.402 1.00 87.38 83 ASN A C 1
ATOM 660 O O . ASN A 1 83 ? 5.618 1.666 7.270 1.00 87.38 83 ASN A O 1
ATOM 664 N N . VAL A 1 84 ? 4.297 2.192 5.514 1.00 84.88 84 VAL A N 1
ATOM 665 C CA . VAL A 1 84 ? 3.545 0.937 5.482 1.00 84.88 84 VAL A CA 1
ATOM 666 C C . VAL A 1 84 ? 4.477 -0.243 5.209 1.00 84.88 84 VAL A C 1
ATOM 668 O O . VAL A 1 84 ? 4.529 -1.172 6.007 1.00 84.88 84 VAL A O 1
ATOM 671 N N . LEU A 1 85 ? 5.301 -0.186 4.161 1.00 85.69 85 LEU A N 1
ATOM 672 C CA . LEU A 1 85 ? 6.242 -1.260 3.826 1.00 85.69 85 LEU A CA 1
ATOM 673 C C . LEU A 1 85 ? 7.197 -1.597 4.970 1.00 85.69 85 LEU A C 1
ATOM 675 O O . LEU A 1 85 ? 7.389 -2.772 5.273 1.00 85.69 85 LEU A O 1
ATOM 679 N N . ARG A 1 86 ? 7.752 -0.581 5.644 1.00 85.94 86 ARG A N 1
ATOM 680 C CA . ARG A 1 86 ? 8.610 -0.796 6.816 1.00 85.94 86 ARG A CA 1
ATOM 681 C C . ARG A 1 86 ? 7.870 -1.485 7.952 1.00 85.94 86 ARG A C 1
ATOM 683 O O . ARG A 1 86 ? 8.445 -2.366 8.582 1.00 85.94 86 ARG A O 1
ATOM 690 N N . LYS A 1 87 ? 6.613 -1.108 8.201 1.00 82.00 87 LYS A N 1
ATOM 691 C CA . LYS A 1 87 ? 5.796 -1.742 9.240 1.00 82.00 87 LYS A CA 1
ATOM 692 C C . LYS A 1 87 ? 5.582 -3.233 8.955 1.00 82.00 87 LYS A C 1
ATOM 694 O O . LYS A 1 87 ? 5.764 -4.049 9.848 1.00 82.00 87 LYS A O 1
ATOM 699 N N . PHE A 1 88 ? 5.346 -3.594 7.696 1.00 78.75 88 PHE A N 1
ATOM 700 C CA . PHE A 1 88 ? 5.222 -4.991 7.264 1.00 78.75 88 PHE A CA 1
ATOM 701 C C . PHE A 1 88 ? 6.566 -5.701 7.009 1.00 78.75 88 PHE A C 1
ATOM 703 O O . PHE A 1 88 ? 6.573 -6.832 6.529 1.00 78.75 88 PHE A O 1
ATOM 710 N N . SER A 1 89 ? 7.708 -5.070 7.318 1.00 83.75 89 SER A N 1
ATOM 711 C CA . SER A 1 89 ? 9.055 -5.603 7.043 1.00 83.75 89 SER A CA 1
ATOM 712 C C . SER A 1 89 ? 9.286 -6.007 5.575 1.00 83.75 89 SER A C 1
ATOM 714 O O . SER A 1 89 ? 10.017 -6.954 5.286 1.00 83.75 89 SER A O 1
ATOM 716 N N . LEU A 1 90 ? 8.664 -5.289 4.637 1.00 84.19 90 LEU A N 1
ATOM 717 C CA . LEU A 1 90 ? 8.838 -5.490 3.199 1.00 84.19 90 LEU A CA 1
ATOM 718 C C . LEU A 1 90 ? 10.034 -4.683 2.675 1.00 84.19 90 LEU A C 1
ATOM 720 O O . LEU A 1 90 ? 10.297 -3.568 3.133 1.00 84.19 90 LEU A O 1
ATOM 724 N N . ASP A 1 91 ? 10.747 -5.235 1.689 1.00 85.25 91 ASP A N 1
ATOM 725 C CA . ASP A 1 91 ? 11.901 -4.563 1.086 1.00 85.25 91 ASP A CA 1
ATOM 726 C C . ASP A 1 91 ? 11.459 -3.378 0.219 1.00 85.25 91 ASP A C 1
ATOM 728 O O . ASP A 1 91 ? 10.844 -3.533 -0.838 1.00 85.25 91 ASP A O 1
ATOM 732 N N . VAL A 1 92 ? 11.817 -2.178 0.671 1.00 85.56 92 VAL A N 1
ATOM 733 C CA . VAL A 1 92 ? 11.517 -0.908 0.002 1.00 85.56 92 VAL A CA 1
ATOM 734 C C . VAL A 1 92 ? 12.274 -0.719 -1.313 1.00 85.56 92 VAL A C 1
ATOM 736 O O . VAL A 1 92 ? 11.881 0.122 -2.115 1.00 85.56 92 VAL A O 1
ATOM 739 N N . ASN A 1 93 ? 13.344 -1.483 -1.549 1.00 84.81 93 ASN A N 1
ATOM 740 C CA . ASN A 1 93 ?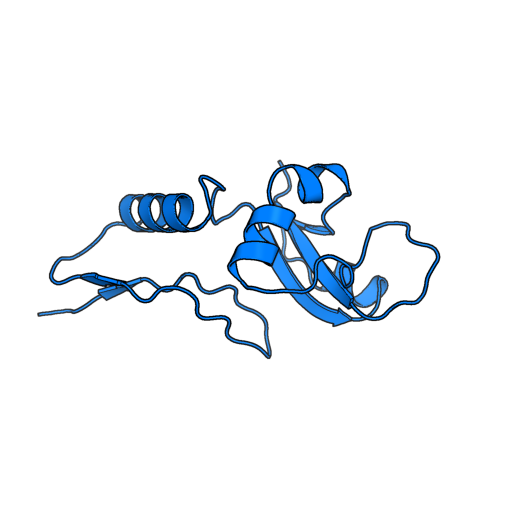 14.105 -1.427 -2.799 1.00 84.81 93 ASN A CA 1
ATOM 741 C C . ASN A 1 93 ? 13.481 -2.294 -3.896 1.00 84.81 93 ASN A C 1
ATOM 743 O O . ASN A 1 93 ? 13.827 -2.151 -5.064 1.00 84.81 93 ASN A O 1
ATOM 747 N N . ASN A 1 94 ? 12.554 -3.178 -3.526 1.00 85.94 94 ASN A N 1
ATOM 748 C CA . ASN A 1 94 ? 11.935 -4.133 -4.429 1.00 85.94 94 ASN A CA 1
ATOM 749 C C . ASN A 1 94 ? 10.575 -3.641 -4.954 1.00 85.94 94 ASN A C 1
ATOM 751 O O . ASN A 1 94 ? 9.677 -4.445 -5.168 1.00 85.94 94 ASN A O 1
ATOM 755 N N . ILE A 1 95 ? 10.373 -2.328 -5.102 1.00 88.69 95 ILE A N 1
ATOM 756 C CA . ILE A 1 95 ? 9.106 -1.736 -5.562 1.00 88.69 95 ILE A CA 1
ATOM 757 C C . ILE A 1 95 ? 9.196 -1.421 -7.054 1.00 88.69 95 ILE A C 1
ATOM 759 O O . ILE A 1 95 ? 10.185 -0.854 -7.519 1.00 88.69 95 ILE A O 1
ATOM 763 N N . ILE A 1 96 ? 8.131 -1.724 -7.793 1.00 88.81 96 ILE A N 1
ATOM 764 C CA . ILE A 1 96 ? 7.998 -1.309 -9.188 1.00 88.81 96 ILE A CA 1
ATOM 765 C C . ILE A 1 96 ? 7.570 0.154 -9.255 1.00 88.81 96 ILE A C 1
ATOM 767 O O . ILE A 1 96 ? 6.527 0.536 -8.727 1.00 88.81 96 ILE A O 1
ATOM 771 N N . LEU A 1 97 ? 8.371 0.965 -9.945 1.00 84.62 97 LEU A N 1
ATOM 772 C CA . LEU A 1 97 ? 8.083 2.373 -10.181 1.00 84.62 97 LEU A CA 1
ATOM 773 C C . LEU A 1 97 ? 7.520 2.585 -11.588 1.00 84.62 97 LEU A C 1
ATOM 775 O O . LEU A 1 97 ? 8.048 2.024 -12.553 1.00 84.62 97 LEU A O 1
ATOM 779 N N . PRO A 1 98 ? 6.516 3.462 -11.752 1.00 77.44 98 PRO A N 1
ATOM 780 C CA . PRO A 1 98 ? 6.111 3.892 -13.079 1.00 77.44 98 PRO A CA 1
ATOM 781 C C . PRO A 1 98 ? 7.301 4.573 -13.775 1.00 77.44 98 PRO A C 1
ATOM 783 O O . PRO A 1 98 ? 8.007 5.389 -13.178 1.00 77.44 98 PRO A O 1
ATOM 786 N N . TYR A 1 99 ? 7.515 4.227 -15.047 1.00 72.50 99 TYR A N 1
ATOM 787 C CA . TYR A 1 99 ? 8.593 4.742 -15.906 1.00 72.50 99 TYR A CA 1
ATOM 788 C C . TYR A 1 99 ? 10.030 4.331 -15.529 1.00 72.50 99 TYR A C 1
ATOM 790 O O . TYR A 1 99 ? 10.978 4.947 -16.019 1.00 72.50 99 TYR A O 1
ATOM 798 N N . SER A 1 100 ? 10.239 3.295 -14.707 1.00 68.94 100 SER A N 1
ATOM 799 C CA . SER A 1 100 ? 11.581 2.718 -14.556 1.00 68.94 100 SER A CA 1
ATOM 800 C C . SER A 1 100 ? 11.971 1.925 -15.806 1.00 68.94 100 SER A C 1
ATOM 802 O O . SER A 1 100 ? 11.258 1.015 -16.217 1.00 68.94 100 SER A O 1
ATOM 804 N N . SER A 1 101 ? 13.122 2.246 -16.395 1.00 58.84 101 SER A N 1
ATOM 805 C CA . SER A 1 10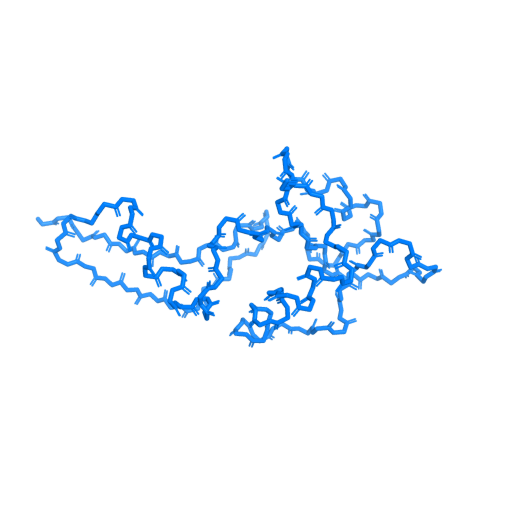1 ? 13.682 1.563 -17.571 1.00 58.84 101 SER A CA 1
ATOM 806 C C . SER A 1 101 ? 14.317 0.198 -17.267 1.00 58.84 101 SER A C 1
ATOM 808 O O . SER A 1 101 ? 14.800 -0.466 -18.181 1.00 58.84 101 SER A O 1
ATOM 810 N N . GLU A 1 102 ? 14.327 -0.229 -16.004 1.00 62.56 102 GLU A N 1
ATOM 811 C CA . GLU A 1 102 ? 14.863 -1.524 -15.588 1.00 62.56 102 GLU A CA 1
ATOM 812 C C . GLU A 1 102 ? 13.754 -2.580 -15.528 1.00 62.56 102 GLU A C 1
ATOM 814 O O . GLU A 1 102 ? 12.733 -2.398 -14.863 1.00 62.56 102 GLU A O 1
ATOM 819 N N . SER A 1 103 ? 13.963 -3.704 -16.217 1.00 60.94 103 SER A N 1
ATOM 820 C CA . SER A 1 103 ? 13.104 -4.888 -16.156 1.00 60.94 103 SER A CA 1
ATOM 821 C C . SER A 1 103 ? 13.382 -5.677 -14.873 1.00 60.94 103 SER A C 1
ATOM 823 O O . SER A 1 103 ? 13.936 -6.776 -14.914 1.00 60.94 103 SER A O 1
ATOM 825 N N . ASN A 1 104 ? 13.046 -5.092 -13.729 1.00 72.69 104 ASN A N 1
ATOM 826 C CA . ASN A 1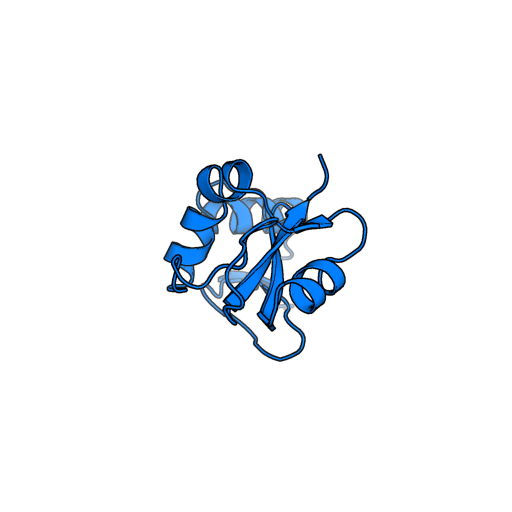 104 ? 13.175 -5.752 -12.437 1.00 72.69 104 ASN A CA 1
ATOM 827 C C . ASN A 1 104 ? 11.820 -6.338 -12.031 1.00 72.69 104 ASN A C 1
ATOM 829 O O . ASN A 1 104 ? 10.777 -5.732 -12.269 1.00 72.69 104 ASN A O 1
ATOM 833 N N . LEU A 1 105 ? 11.841 -7.534 -11.444 1.00 86.81 105 LEU A N 1
ATOM 834 C CA . LEU A 1 105 ? 10.669 -8.133 -10.811 1.00 86.81 105 LEU A CA 1
ATOM 835 C C . LEU A 1 105 ? 10.579 -7.597 -9.390 1.00 86.81 105 LEU A C 1
ATOM 837 O O . LEU A 1 105 ? 11.559 -7.675 -8.654 1.00 86.81 105 LEU A O 1
ATOM 841 N N . GLY A 1 106 ? 9.412 -7.092 -9.006 1.00 88.81 106 GLY A N 1
ATOM 842 C CA . GLY A 1 106 ? 9.235 -6.430 -7.721 1.00 88.81 106 GLY A CA 1
ATOM 843 C C . GLY A 1 106 ? 7.794 -6.426 -7.245 1.00 88.81 106 GLY A C 1
ATOM 844 O O . GLY A 1 106 ? 6.981 -7.250 -7.657 1.00 88.81 106 GLY A O 1
ATOM 845 N N . ILE A 1 107 ? 7.485 -5.525 -6.327 1.00 88.38 107 ILE A N 1
ATOM 846 C CA . ILE A 1 107 ? 6.181 -5.364 -5.699 1.00 88.38 107 ILE A CA 1
ATOM 847 C C . ILE A 1 107 ? 5.467 -4.209 -6.396 1.00 88.38 107 ILE A C 1
ATOM 849 O O . ILE A 1 107 ? 5.942 -3.071 -6.380 1.00 88.38 107 ILE A O 1
ATOM 853 N N . GLY A 1 108 ? 4.327 -4.509 -7.011 1.00 89.56 108 GLY A N 1
ATOM 854 C CA . GLY A 1 108 ? 3.417 -3.511 -7.557 1.00 89.56 108 GLY A CA 1
ATOM 855 C C . GLY A 1 108 ? 2.512 -2.992 -6.450 1.00 89.56 108 GLY A C 1
ATOM 856 O O . GLY A 1 108 ? 1.720 -3.754 -5.891 1.00 89.56 108 GLY A O 1
ATOM 857 N N . ILE A 1 109 ? 2.635 -1.707 -6.130 1.00 90.12 109 ILE A N 1
ATOM 858 C CA . ILE A 1 109 ? 1.827 -1.046 -5.105 1.00 90.12 109 ILE A CA 1
ATOM 859 C C . ILE A 1 109 ? 0.974 0.011 -5.783 1.00 90.12 109 ILE A C 1
ATOM 861 O O . ILE A 1 109 ? 1.480 0.815 -6.563 1.00 90.12 109 ILE A O 1
ATOM 865 N N . CYS A 1 110 ? -0.312 -0.007 -5.476 1.00 91.00 110 CYS A N 1
ATOM 866 C CA . CYS A 1 110 ? -1.306 0.863 -6.061 1.00 91.00 110 CYS A CA 1
ATOM 867 C C . CYS A 1 110 ? -1.788 1.879 -5.025 1.00 91.00 110 CYS A C 1
ATOM 869 O O . CYS A 1 110 ? -2.043 1.528 -3.873 1.00 91.00 110 CYS A O 1
ATOM 871 N N . CYS A 1 111 ? -1.905 3.130 -5.440 1.00 91.56 111 CYS A N 1
ATOM 872 C CA . CYS A 1 111 ? -2.345 4.254 -4.633 1.00 91.56 111 CYS A CA 1
ATOM 873 C C . CYS A 1 111 ? -3.709 4.713 -5.144 1.00 91.56 111 CYS A C 1
ATOM 875 O O . CYS A 1 111 ? -3.988 4.599 -6.337 1.00 91.56 111 CYS A O 1
ATOM 877 N N . THR A 1 112 ? -4.581 5.160 -4.241 1.00 90.94 112 THR A N 1
ATOM 878 C CA . THR A 1 112 ? -5.914 5.642 -4.628 1.00 90.94 112 THR A CA 1
ATOM 879 C C . THR A 1 112 ? -5.801 6.862 -5.540 1.00 90.94 112 THR A C 1
ATOM 881 O O . THR A 1 112 ? -4.993 7.757 -5.296 1.00 90.94 112 THR A O 1
ATOM 884 N N . ASP A 1 113 ? -6.647 6.921 -6.563 1.00 85.88 113 ASP A N 1
ATOM 885 C CA . ASP A 1 113 ? -6.837 8.123 -7.369 1.00 85.88 113 ASP A CA 1
ATOM 886 C C . ASP A 1 113 ? -7.547 9.169 -6.494 1.00 85.88 113 ASP A C 1
ATOM 888 O O . ASP A 1 113 ? -8.668 8.930 -6.035 1.00 85.88 113 ASP A O 1
ATOM 892 N N . ILE A 1 114 ? -6.870 10.283 -6.196 1.00 67.88 114 ILE A N 1
ATOM 893 C CA . ILE A 1 114 ? -7.414 11.423 -5.431 1.00 67.88 114 ILE A CA 1
ATOM 894 C C . ILE A 1 114 ? -7.946 12.482 -6.394 1.00 67.88 114 ILE A C 1
ATOM 896 O O . ILE A 1 114 ? -7.225 12.804 -7.367 1.00 67.88 114 ILE A O 1
#

Organism: NCBI:txid580058

Radius of gyration: 15.06 Å; chains: 1; bounding box: 36×27×40 Å

pLDDT: mean 77.57, std 15.58, range [32.56, 93.0]

Foldseek 3Di:
DDWDWQFLFLDDPPDTQGQDTDIDPDDDDPVRSQVVVCVLQVNDGSQFKHWQDFFDWPVSLQVSDDPQKGFDAPVSCVVRVVSVCVSSVHDPVQEDHPPDPDRGGGTGMIGGND